Protein AF-A0A239K7Y0-F1 (afdb_monomer_lite)

Secondary structure (DSSP, 8-state):
----HHHHHHHHHHHHHHHHHHHHHHHHHHTT-SSHHHHHHHHHHHHHHHHHHHHHHHHHHHHHTT---------

Structure (mmCIF, N/CA/C/O backbone):
data_AF-A0A239K7Y0-F1
#
_entry.id   AF-A0A239K7Y0-F1
#
loop_
_atom_site.group_PDB
_atom_site.id
_atom_site.type_symbol
_atom_site.label_atom_id
_atom_site.label_alt_id
_atom_site.label_comp_id
_atom_site.label_asym_id
_atom_site.label_entity_id
_atom_site.label_seq_id
_atom_site.pdbx_PDB_ins_code
_atom_site.Cartn_x
_atom_site.Cartn_y
_atom_site.Cartn_z
_atom_site.occupancy
_atom_site.B_iso_or_equiv
_atom_site.auth_s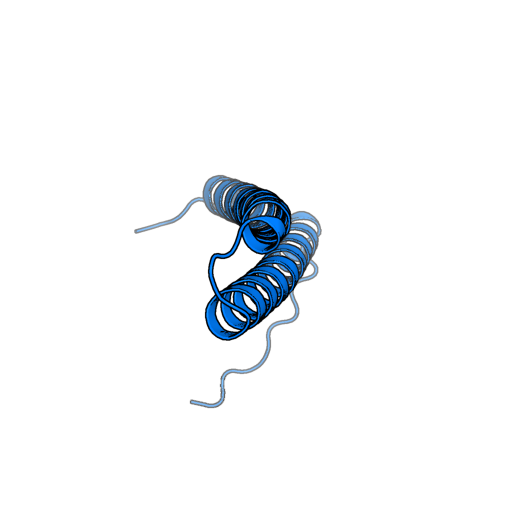eq_id
_atom_site.auth_comp_id
_atom_site.auth_asym_id
_atom_site.auth_atom_id
_atom_site.pdbx_PDB_model_num
ATOM 1 N N . MET A 1 1 ? 2.055 -11.665 23.197 1.00 46.94 1 MET A N 1
ATOM 2 C CA . MET A 1 1 ? 2.309 -10.213 23.143 1.00 46.94 1 MET A CA 1
ATOM 3 C C . MET A 1 1 ? 0.937 -9.561 23.093 1.00 46.94 1 MET A C 1
ATOM 5 O O . MET A 1 1 ? 0.235 -9.793 22.119 1.00 46.94 1 MET A O 1
ATOM 9 N N . ASN A 1 2 ? 0.492 -8.907 24.169 1.00 62.50 2 ASN A N 1
ATOM 10 C CA . ASN A 1 2 ? -0.785 -8.188 24.148 1.00 62.50 2 ASN A CA 1
ATOM 11 C C . ASN A 1 2 ? -0.552 -6.898 23.362 1.00 62.50 2 ASN A C 1
ATOM 13 O O . ASN A 1 2 ? 0.247 -6.070 23.785 1.00 62.50 2 ASN A O 1
ATOM 17 N N . ILE A 1 3 ? -1.160 -6.786 22.184 1.00 70.25 3 ILE A N 1
ATOM 18 C CA . ILE A 1 3 ? -1.159 -5.542 21.416 1.00 70.25 3 ILE A CA 1
ATOM 19 C C . ILE A 1 3 ? -2.326 -4.725 21.956 1.00 70.25 3 ILE A C 1
ATOM 21 O O . ILE A 1 3 ? -3.472 -5.172 21.874 1.00 70.25 3 ILE A O 1
ATOM 25 N N . GLU A 1 4 ? -2.040 -3.556 22.524 1.00 83.56 4 GLU A N 1
ATOM 26 C CA . GLU A 1 4 ? -3.092 -2.646 22.965 1.00 83.56 4 GLU A CA 1
ATOM 27 C C . GLU A 1 4 ? -3.935 -2.207 21.751 1.00 83.56 4 GLU A C 1
ATOM 29 O O . GLU A 1 4 ? -3.379 -1.933 20.681 1.00 83.56 4 GLU A O 1
ATOM 34 N N . PRO A 1 5 ? -5.273 -2.113 21.865 1.00 81.94 5 PRO A N 1
ATOM 35 C CA . PRO A 1 5 ? -6.134 -1.748 20.736 1.00 81.94 5 PRO A CA 1
ATOM 36 C C . PRO A 1 5 ? -5.742 -0.426 20.056 1.00 81.94 5 PRO A C 1
ATOM 38 O O . PRO A 1 5 ? -5.857 -0.292 18.838 1.00 81.94 5 PRO A O 1
ATOM 41 N N . SER A 1 6 ? -5.232 0.538 20.826 1.00 86.38 6 SER A N 1
ATOM 42 C CA . SER A 1 6 ? -4.712 1.815 20.325 1.00 86.38 6 SER A CA 1
ATOM 43 C C . SER A 1 6 ? -3.456 1.649 19.462 1.00 86.38 6 SER A C 1
ATOM 45 O O . SER A 1 6 ? -3.335 2.302 18.425 1.00 86.38 6 SER A O 1
ATOM 47 N N . ASP A 1 7 ? -2.548 0.749 19.841 1.00 91.06 7 ASP A N 1
ATOM 48 C CA . ASP A 1 7 ? -1.345 0.434 19.070 1.00 91.06 7 ASP A CA 1
ATOM 49 C C . ASP A 1 7 ? -1.671 -0.305 17.776 1.00 91.06 7 ASP A C 1
ATOM 51 O O . ASP A 1 7 ? -1.045 -0.051 16.743 1.00 91.06 7 ASP A O 1
ATOM 55 N N . LEU A 1 8 ? -2.688 -1.169 17.799 1.00 91.25 8 LEU A N 1
ATOM 56 C CA . LEU A 1 8 ? -3.173 -1.842 16.599 1.00 91.25 8 LEU A CA 1
ATOM 57 C C . LEU A 1 8 ? -3.786 -0.844 15.607 1.00 91.25 8 LEU A C 1
ATOM 59 O O . LEU A 1 8 ? -3.417 -0.845 14.435 1.00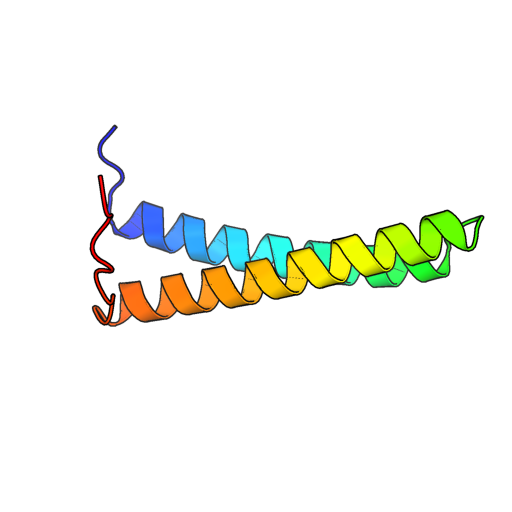 91.25 8 LEU A O 1
ATOM 63 N N . LEU A 1 9 ? -4.664 0.049 16.075 1.00 92.38 9 LEU A N 1
ATOM 64 C CA . LEU A 1 9 ? -5.260 1.102 15.244 1.00 92.38 9 LEU A CA 1
ATOM 65 C C . LEU A 1 9 ? -4.201 2.035 14.651 1.00 92.38 9 LEU A C 1
ATOM 67 O O . LEU A 1 9 ? -4.267 2.379 13.471 1.00 92.38 9 LEU A O 1
ATOM 71 N N . ARG A 1 10 ? -3.202 2.418 15.455 1.00 94.69 10 ARG A N 1
ATOM 72 C CA . ARG A 1 10 ? -2.060 3.211 14.992 1.00 94.69 10 ARG A CA 1
ATOM 73 C C . ARG A 1 10 ? -1.289 2.475 13.900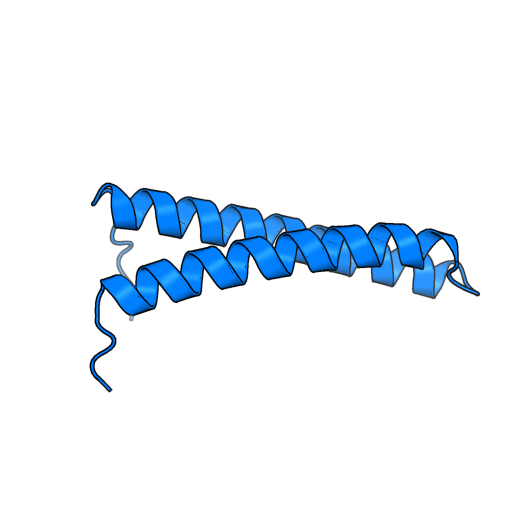 1.00 94.69 10 ARG A C 1
ATOM 75 O O . ARG A 1 10 ? -1.010 3.063 12.862 1.00 94.69 10 ARG A O 1
ATOM 82 N N . THR A 1 11 ? -0.990 1.196 14.113 1.00 95.75 11 THR A N 1
ATOM 83 C CA . THR A 1 11 ? -0.279 0.355 13.140 1.00 95.75 11 THR A CA 1
ATOM 84 C C . THR A 1 11 ? -1.044 0.243 11.825 1.00 95.75 11 THR A C 1
ATOM 86 O O . THR A 1 11 ? -0.456 0.466 10.773 1.00 95.75 11 THR A O 1
ATOM 89 N N . LEU A 1 12 ? -2.351 -0.036 11.877 1.00 94.94 12 LEU A N 1
ATOM 90 C CA . LEU A 1 12 ? -3.202 -0.139 10.688 1.00 94.94 12 LEU A CA 1
ATOM 91 C C . LEU A 1 12 ? -3.213 1.160 9.881 1.00 94.94 12 LEU A C 1
ATOM 93 O O . LEU A 1 12 ? -2.993 1.136 8.673 1.00 94.94 12 LEU A O 1
ATOM 97 N N . ARG A 1 13 ? -3.407 2.296 10.559 1.00 95.06 13 ARG A N 1
ATOM 98 C CA . ARG A 1 13 ? -3.419 3.610 9.912 1.00 95.06 13 ARG A CA 1
ATOM 99 C C . ARG A 1 13 ? -2.066 3.949 9.286 1.00 95.06 13 ARG A C 1
ATOM 101 O O . ARG A 1 13 ? -2.017 4.434 8.161 1.00 95.06 13 ARG A O 1
ATOM 108 N N . SER A 1 14 ? -0.967 3.693 9.998 1.00 97.56 14 SER A N 1
ATOM 109 C CA . SER A 1 14 ? 0.380 3.928 9.469 1.00 97.56 14 SER A CA 1
ATOM 110 C C . SER A 1 14 ? 0.705 3.016 8.286 1.00 97.56 14 SER A C 1
ATOM 112 O O . SER A 1 14 ? 1.280 3.491 7.315 1.00 97.56 14 SER A O 1
ATOM 114 N N . ALA A 1 15 ? 0.325 1.737 8.338 1.00 97.81 15 ALA A N 1
ATOM 115 C CA . ALA A 1 15 ? 0.534 0.800 7.237 1.00 97.81 15 ALA A CA 1
ATOM 116 C C . ALA A 1 15 ? -0.257 1.219 5.989 1.00 97.81 15 ALA A C 1
ATOM 118 O O . ALA A 1 15 ? 0.333 1.351 4.924 1.00 97.81 15 ALA A O 1
ATOM 119 N N . SER A 1 16 ? -1.544 1.553 6.150 1.00 97.81 16 SER A N 1
ATOM 120 C CA . SER A 1 16 ? -2.381 2.067 5.060 1.00 97.81 16 SER A CA 1
ATOM 121 C C . SER A 1 16 ? -1.754 3.276 4.363 1.00 97.81 16 SER A C 1
ATOM 123 O O . SER A 1 16 ? -1.681 3.318 3.140 1.00 97.81 16 SER A O 1
ATOM 125 N N . PHE A 1 17 ? -1.302 4.263 5.140 1.00 97.75 17 PHE A N 1
ATOM 126 C CA . PHE A 1 17 ? -0.682 5.471 4.597 1.00 97.75 17 PHE A CA 1
ATOM 127 C C . PHE A 1 17 ? 0.635 5.170 3.869 1.00 97.75 17 PHE A C 1
ATOM 129 O O . PHE A 1 17 ? 0.898 5.719 2.802 1.00 97.75 17 PHE A O 1
ATOM 136 N N . ASN A 1 18 ? 1.465 4.292 4.436 1.00 98.31 18 ASN A N 1
ATOM 137 C CA . ASN A 1 18 ? 2.745 3.934 3.834 1.00 98.31 18 ASN A CA 1
ATOM 138 C C . ASN A 1 18 ? 2.563 3.179 2.514 1.00 98.31 18 ASN A C 1
ATOM 140 O O . ASN A 1 18 ? 3.304 3.446 1.570 1.00 98.31 18 ASN A O 1
ATOM 144 N N . ASP A 1 19 ? 1.585 2.275 2.436 1.00 98.19 19 ASP A N 1
ATOM 145 C CA . ASP A 1 19 ? 1.289 1.532 1.210 1.00 98.19 19 ASP A CA 1
ATOM 146 C C . ASP A 1 19 ? 0.773 2.461 0.103 1.00 98.19 19 ASP A C 1
ATOM 148 O O . ASP A 1 19 ? 1.196 2.341 -1.046 1.00 98.19 19 ASP A O 1
ATOM 152 N N . GLU A 1 20 ? -0.072 3.439 0.446 1.00 98.44 20 GLU A N 1
ATOM 153 C CA . GLU A 1 20 ? -0.531 4.473 -0.489 1.00 98.44 20 GLU A CA 1
ATOM 154 C C . GLU A 1 20 ? 0.637 5.330 -1.000 1.00 98.44 20 GLU A C 1
ATOM 156 O O . GLU A 1 20 ? 0.836 5.443 -2.211 1.00 98.44 20 GLU A O 1
ATOM 161 N N . ALA A 1 21 ? 1.470 5.859 -0.098 1.00 98.38 21 ALA A N 1
ATOM 162 C CA . ALA A 1 21 ? 2.619 6.686 -0.467 1.00 98.38 21 ALA A CA 1
ATOM 163 C C . ALA A 1 21 ? 3.648 5.920 -1.320 1.00 98.38 21 ALA A C 1
ATOM 165 O O . ALA A 1 21 ? 4.217 6.463 -2.271 1.00 98.38 21 ALA A O 1
ATOM 166 N N . ALA A 1 22 ? 3.892 4.648 -1.004 1.00 98.38 22 ALA A N 1
ATOM 167 C CA . ALA A 1 22 ? 4.792 3.808 -1.782 1.00 98.38 22 ALA A CA 1
ATOM 168 C C . ALA A 1 22 ? 4.204 3.445 -3.154 1.00 98.38 22 ALA A C 1
ATOM 170 O O . ALA A 1 22 ? 4.948 3.437 -4.137 1.00 98.38 22 ALA A O 1
ATOM 171 N N . ALA A 1 23 ? 2.889 3.218 -3.257 1.00 98.50 23 ALA A N 1
ATOM 172 C CA . ALA A 1 23 ? 2.215 3.038 -4.541 1.00 98.50 23 ALA A CA 1
ATOM 173 C C . ALA A 1 23 ? 2.380 4.276 -5.438 1.00 98.50 23 ALA A C 1
ATOM 175 O O . ALA A 1 23 ? 2.761 4.143 -6.600 1.00 98.50 23 ALA A O 1
ATOM 176 N N . GLU A 1 24 ? 2.161 5.481 -4.904 1.00 98.31 24 GLU A N 1
ATOM 177 C CA . GLU A 1 24 ? 2.349 6.733 -5.650 1.00 98.31 24 GLU A CA 1
ATOM 178 C C . GLU A 1 24 ? 3.798 6.921 -6.113 1.00 98.31 24 GLU A C 1
ATOM 180 O O . GLU A 1 24 ? 4.045 7.228 -7.283 1.00 98.31 24 GLU A O 1
ATOM 185 N N . LEU A 1 25 ? 4.772 6.665 -5.233 1.00 98.25 25 LEU A N 1
ATOM 186 C CA . LEU A 1 25 ? 6.189 6.732 -5.589 1.00 98.25 25 LEU A CA 1
ATOM 187 C C . LEU A 1 25 ? 6.537 5.748 -6.713 1.00 98.25 25 LEU A C 1
ATOM 189 O O . LEU A 1 25 ? 7.257 6.102 -7.647 1.00 98.25 25 LEU A O 1
ATOM 193 N N . LEU A 1 26 ? 6.019 4.520 -6.650 1.00 98.25 26 LEU A N 1
ATOM 194 C CA . LEU A 1 26 ? 6.216 3.521 -7.696 1.00 98.25 26 LEU A CA 1
ATOM 195 C C . LEU A 1 26 ? 5.626 3.978 -9.033 1.00 98.25 26 LEU A C 1
ATOM 197 O O . LEU A 1 26 ? 6.282 3.810 -10.056 1.00 98.25 26 LEU A O 1
ATOM 201 N N . LEU A 1 27 ? 4.449 4.609 -9.052 1.00 97.50 27 LEU A N 1
ATOM 202 C CA . LEU A 1 27 ? 3.871 5.151 -10.289 1.00 97.50 27 LEU A CA 1
ATOM 203 C C . LEU A 1 27 ? 4.764 6.224 -10.926 1.00 97.50 27 LEU A C 1
ATOM 205 O O . LEU A 1 27 ? 4.937 6.231 -12.147 1.00 97.50 27 LEU A O 1
ATOM 209 N N . GLU A 1 28 ? 5.360 7.100 -10.118 1.00 97.06 28 GLU A N 1
ATOM 210 C CA . GLU A 1 28 ? 6.296 8.120 -10.600 1.00 97.06 28 GLU A CA 1
ATOM 211 C C . GLU A 1 28 ? 7.599 7.493 -11.123 1.00 97.06 28 GLU A C 1
ATOM 213 O O . GLU A 1 28 ? 8.055 7.824 -12.220 1.00 97.06 28 GLU A O 1
ATOM 218 N N . LEU A 1 29 ? 8.159 6.516 -10.402 1.00 95.06 29 LEU A N 1
ATOM 219 C CA . LEU A 1 29 ? 9.358 5.786 -10.830 1.00 95.06 29 LEU A CA 1
ATOM 220 C C . LEU A 1 29 ? 9.113 4.910 -12.067 1.00 95.06 29 LEU A C 1
ATOM 222 O O . LEU A 1 29 ? 10.006 4.759 -12.899 1.00 95.06 29 LEU A O 1
ATOM 226 N N . GLY A 1 30 ? 7.905 4.368 -12.232 1.00 96.44 30 GLY A N 1
ATOM 227 C CA . GLY A 1 30 ? 7.515 3.553 -13.382 1.00 96.44 30 GLY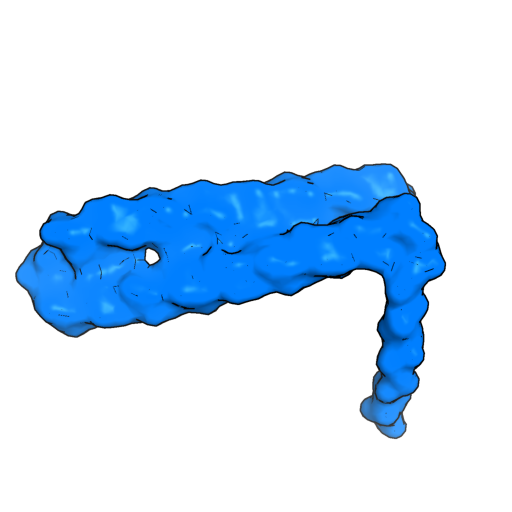 A CA 1
ATOM 228 C C . GLY A 1 30 ? 7.613 4.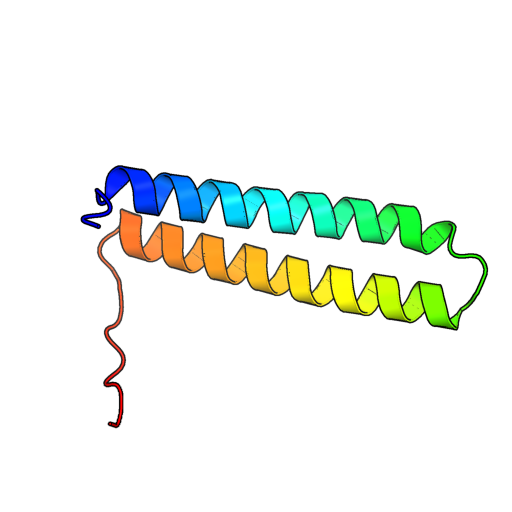307 -14.708 1.00 96.44 30 GLY A C 1
ATOM 229 O O . GLY A 1 30 ? 7.915 3.702 -15.735 1.00 96.44 30 GLY A O 1
ATOM 230 N N . ARG A 1 31 ? 7.465 5.640 -14.689 1.00 94.62 31 ARG A N 1
ATOM 231 C CA . ARG A 1 31 ? 7.675 6.506 -15.866 1.00 94.62 31 ARG A CA 1
ATOM 232 C C . ARG A 1 31 ? 9.136 6.562 -16.313 1.00 94.62 31 ARG A C 1
ATOM 234 O O . ARG A 1 31 ? 9.406 6.892 -17.464 1.00 94.62 31 ARG A O 1
ATOM 241 N N . LEU A 1 32 ? 10.063 6.254 -15.409 1.00 97.12 32 LEU A N 1
ATOM 242 C CA . LEU A 1 32 ? 11.507 6.248 -15.639 1.00 97.12 32 LEU A CA 1
ATOM 243 C C . LEU A 1 32 ? 12.057 4.830 -15.854 1.00 97.12 32 LEU A C 1
ATOM 245 O O . LEU A 1 32 ? 13.273 4.643 -15.910 1.00 97.12 32 LEU A O 1
ATOM 249 N N . ALA A 1 33 ? 11.188 3.819 -15.946 1.00 96.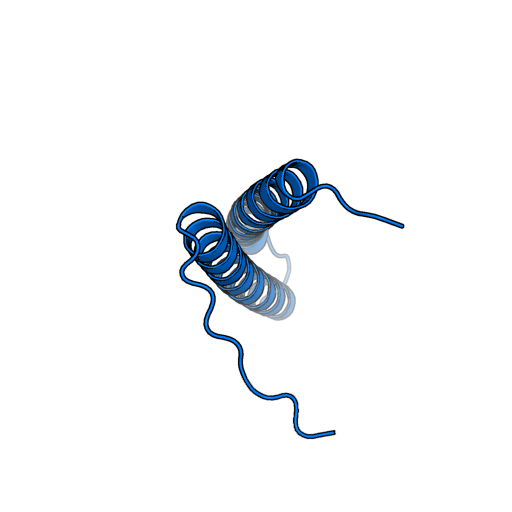69 33 ALA A N 1
ATOM 250 C CA . ALA A 1 33 ? 11.619 2.437 -16.069 1.00 96.69 33 ALA A CA 1
ATOM 251 C C . ALA A 1 33 ? 12.411 2.212 -17.379 1.00 96.69 33 ALA A C 1
ATOM 253 O O . ALA A 1 33 ? 11.943 2.579 -18.458 1.00 96.69 33 ALA A O 1
ATOM 254 N N . PRO A 1 34 ? 13.592 1.562 -17.323 1.00 96.62 34 PRO A N 1
ATOM 255 C CA . PRO A 1 34 ? 14.454 1.347 -18.489 1.00 96.62 34 PRO A CA 1
ATOM 256 C C . PRO A 1 34 ? 13.886 0.345 -19.504 1.00 96.62 34 PRO A C 1
ATOM 258 O O . PRO A 1 34 ? 14.386 0.252 -20.624 1.00 96.62 34 PRO A O 1
ATOM 261 N N . THR A 1 35 ? 12.876 -0.439 -19.120 1.00 98.06 35 THR A N 1
ATOM 262 C CA . THR A 1 35 ? 12.231 -1.436 -19.977 1.00 98.06 35 THR A CA 1
ATOM 263 C C . THR A 1 35 ? 10.725 -1.450 -19.743 1.00 98.06 35 THR A C 1
ATOM 265 O O . THR A 1 35 ? 10.251 -1.175 -18.640 1.00 98.06 35 THR A O 1
ATOM 268 N N . ALA A 1 36 ? 9.969 -1.826 -20.778 1.00 97.38 36 ALA A N 1
ATOM 269 C CA . ALA A 1 36 ? 8.521 -1.988 -20.674 1.00 97.38 36 ALA A CA 1
ATOM 270 C C . ALA A 1 36 ? 8.134 -3.072 -19.653 1.00 97.38 36 ALA A C 1
ATOM 272 O O . ALA A 1 36 ? 7.197 -2.873 -18.890 1.00 97.38 36 ALA A O 1
ATOM 273 N N . ASP A 1 37 ? 8.877 -4.183 -19.595 1.00 98.25 37 ASP A N 1
ATOM 274 C CA . ASP A 1 37 ? 8.654 -5.253 -18.610 1.00 98.25 37 ASP A CA 1
ATOM 275 C C . ASP A 1 37 ? 8.729 -4.727 -17.170 1.00 98.25 37 ASP A C 1
ATOM 277 O O . ASP A 1 37 ? 7.808 -4.922 -16.377 1.00 98.25 37 ASP A O 1
ATOM 281 N N . LEU A 1 38 ? 9.789 -3.979 -16.847 1.00 97.50 38 LEU A N 1
ATOM 282 C CA . LEU A 1 38 ? 9.939 -3.393 -15.521 1.00 97.50 38 LEU A CA 1
ATOM 283 C C . LEU A 1 38 ? 8.859 -2.337 -15.247 1.00 97.50 38 LEU A C 1
ATOM 285 O O . LEU A 1 38 ? 8.340 -2.292 -14.136 1.00 97.50 38 LEU A O 1
ATOM 289 N N . ALA A 1 39 ? 8.472 -1.543 -16.250 1.00 97.75 39 ALA A N 1
ATOM 290 C CA . ALA A 1 39 ? 7.373 -0.587 -16.122 1.00 97.75 39 ALA A CA 1
ATOM 291 C C . ALA A 1 39 ? 6.054 -1.291 -15.754 1.00 97.75 39 ALA A C 1
ATOM 293 O O . ALA A 1 39 ? 5.394 -0.893 -14.797 1.00 97.75 39 ALA A O 1
ATOM 294 N N . TYR A 1 40 ? 5.698 -2.376 -16.452 1.00 97.81 40 TYR A N 1
ATOM 295 C CA . TYR A 1 40 ? 4.490 -3.150 -16.157 1.00 97.81 40 TYR A CA 1
ATOM 296 C C . TYR A 1 40 ? 4.532 -3.790 -14.772 1.00 97.81 40 TYR A C 1
ATOM 298 O O . TYR A 1 40 ? 3.538 -3.742 -14.053 1.00 97.81 40 TYR A O 1
ATOM 306 N N . ARG A 1 41 ? 5.683 -4.329 -14.361 1.00 98.06 41 ARG A N 1
ATOM 307 C CA . ARG A 1 41 ? 5.851 -4.883 -13.011 1.00 98.06 41 ARG A CA 1
ATOM 308 C C . ARG A 1 41 ? 5.697 -3.820 -11.926 1.00 98.06 41 ARG A C 1
ATOM 310 O O . ARG A 1 41 ? 5.087 -4.087 -10.900 1.00 98.06 41 ARG A O 1
ATOM 317 N N . ILE A 1 42 ? 6.232 -2.620 -12.145 1.00 98.12 42 ILE A N 1
ATOM 318 C CA . ILE A 1 42 ? 6.069 -1.497 -11.215 1.00 98.12 42 ILE A CA 1
ATOM 319 C C . ILE A 1 42 ? 4.593 -1.090 -11.110 1.00 98.12 42 ILE A C 1
ATOM 321 O O . ILE A 1 42 ? 4.098 -0.903 -10.001 1.00 98.12 42 ILE A O 1
ATOM 325 N N . LEU A 1 43 ? 3.885 -0.992 -12.241 1.00 97.75 43 LEU A N 1
ATOM 326 C CA . LEU A 1 43 ? 2.452 -0.677 -12.267 1.00 97.75 43 LEU A CA 1
ATOM 327 C C . LEU A 1 43 ? 1.617 -1.728 -11.523 1.00 97.75 43 LEU A C 1
ATOM 329 O O . LEU A 1 43 ? 0.716 -1.366 -10.768 1.00 97.75 43 LEU A O 1
ATOM 333 N N . ASP A 1 44 ? 1.932 -3.011 -11.708 1.00 98.25 44 ASP A N 1
ATOM 334 C CA . ASP A 1 44 ? 1.273 -4.126 -11.023 1.00 98.25 44 ASP A CA 1
ATOM 335 C C . ASP A 1 44 ? 1.452 -4.039 -9.499 1.00 98.25 44 ASP A C 1
ATOM 337 O O . ASP A 1 44 ? 0.473 -4.021 -8.749 1.00 98.25 44 ASP A O 1
ATOM 341 N N . VAL A 1 45 ? 2.694 -3.856 -9.033 1.00 98.38 45 VAL A N 1
ATOM 342 C CA . VAL A 1 45 ? 2.995 -3.696 -7.600 1.00 98.38 45 VAL A CA 1
ATOM 343 C C . VAL A 1 45 ? 2.294 -2.466 -7.021 1.00 98.38 45 VAL A C 1
ATOM 345 O O . VAL A 1 45 ? 1.659 -2.567 -5.973 1.00 98.38 45 VAL A O 1
ATOM 348 N N . ALA A 1 46 ? 2.345 -1.319 -7.704 1.00 98.44 46 ALA A N 1
ATOM 349 C CA . ALA A 1 46 ? 1.669 -0.103 -7.253 1.00 98.44 46 ALA A CA 1
ATOM 350 C C . ALA A 1 46 ? 0.146 -0.296 -7.134 1.00 98.44 46 ALA A C 1
ATOM 352 O O . ALA A 1 46 ? -0.471 0.171 -6.175 1.00 98.44 46 ALA A O 1
ATOM 353 N N . SER A 1 47 ? -0.465 -1.021 -8.078 1.00 98.12 47 SER A N 1
ATOM 354 C CA . SER A 1 47 ? -1.893 -1.350 -8.032 1.00 98.12 47 SER A CA 1
ATOM 355 C C . SER A 1 47 ? -2.234 -2.209 -6.813 1.00 98.12 47 SER A C 1
ATOM 357 O O . SER A 1 47 ? -3.184 -1.898 -6.092 1.00 98.12 47 SER A O 1
ATOM 359 N N . HIS A 1 48 ? -1.446 -3.254 -6.549 1.00 98.25 48 HIS A N 1
ATOM 360 C CA . HIS A 1 48 ? -1.625 -4.107 -5.375 1.00 98.25 48 HIS A CA 1
ATOM 361 C C . HIS A 1 48 ? -1.485 -3.324 -4.065 1.00 98.25 48 HIS A C 1
ATOM 363 O O . HIS A 1 48 ? -2.378 -3.392 -3.223 1.00 98.25 48 HIS A O 1
ATOM 369 N N . MET A 1 49 ? -0.452 -2.489 -3.936 1.00 98.25 49 MET A N 1
ATOM 370 C CA . MET A 1 49 ? -0.249 -1.654 -2.748 1.00 98.25 49 MET A CA 1
ATOM 371 C C . MET A 1 49 ? -1.392 -0.650 -2.533 1.00 98.25 49 MET A C 1
ATOM 373 O O . MET A 1 49 ? -1.857 -0.474 -1.411 1.00 98.25 49 MET A O 1
ATOM 377 N N . SER A 1 50 ? -1.929 -0.043 -3.598 1.00 98.31 50 SER A N 1
ATOM 378 C CA . SER A 1 50 ? -3.108 0.832 -3.484 1.00 98.31 50 SER A CA 1
ATOM 379 C C . SER A 1 50 ? -4.355 0.074 -3.007 1.00 98.31 50 SER A C 1
ATOM 381 O O . SER A 1 50 ? -5.172 0.613 -2.252 1.00 98.31 50 SER A O 1
ATOM 383 N N . CYS A 1 51 ? -4.537 -1.174 -3.450 1.00 98.19 51 CYS A N 1
ATOM 384 C CA . CYS A 1 51 ? -5.613 -2.037 -2.970 1.00 98.19 51 CYS A CA 1
ATOM 385 C C . CYS A 1 51 ? -5.440 -2.388 -1.487 1.00 98.19 51 CYS A C 1
ATOM 387 O O . CYS A 1 51 ? -6.414 -2.290 -0.735 1.00 98.19 51 CYS A O 1
ATOM 389 N N . ASP A 1 52 ? -4.223 -2.735 -1.073 1.00 98.00 52 ASP A N 1
ATOM 390 C CA . ASP A 1 52 ? -3.895 -3.088 0.308 1.00 98.00 52 ASP A CA 1
ATOM 391 C C . ASP A 1 52 ? -4.068 -1.889 1.247 1.00 98.00 52 ASP A C 1
ATOM 393 O O . ASP A 1 52 ? -4.749 -2.013 2.267 1.00 98.00 52 ASP A O 1
ATOM 397 N N . ALA A 1 53 ? -3.611 -0.698 0.846 1.00 98.25 53 ALA A N 1
ATOM 398 C CA . ALA A 1 53 ? -3.858 0.552 1.562 1.00 98.25 53 ALA A CA 1
ATOM 399 C C . ALA A 1 53 ? -5.359 0.768 1.820 1.00 98.25 53 ALA A C 1
ATOM 401 O O . ALA A 1 53 ? -5.802 0.925 2.957 1.00 98.25 53 ALA A O 1
ATOM 402 N N . LYS A 1 54 ? -6.192 0.673 0.775 1.00 97.75 54 LYS A N 1
ATOM 403 C CA . LYS A 1 54 ? -7.655 0.818 0.906 1.00 97.75 54 LYS A CA 1
ATOM 404 C C . LYS A 1 54 ? -8.274 -0.253 1.802 1.00 97.75 54 LYS A C 1
ATOM 406 O O . LYS A 1 54 ? -9.256 0.024 2.492 1.00 97.75 54 LYS A O 1
ATOM 411 N N . ALA A 1 55 ? -7.761 -1.481 1.768 1.00 96.44 55 ALA A N 1
ATOM 412 C CA . ALA A 1 55 ? -8.233 -2.553 2.634 1.00 96.44 55 ALA A CA 1
ATOM 413 C C . ALA A 1 55 ? -7.884 -2.273 4.103 1.00 96.44 55 ALA A C 1
ATOM 415 O O . ALA A 1 55 ? -8.758 -2.381 4.964 1.00 96.44 55 ALA A O 1
ATOM 416 N N . LEU A 1 56 ? -6.650 -1.849 4.381 1.00 96.38 56 LEU A N 1
ATOM 417 C CA . LEU A 1 56 ? -6.189 -1.481 5.718 1.00 96.38 56 LEU A CA 1
ATOM 418 C C . LEU A 1 56 ? -6.959 -0.283 6.280 1.00 96.38 56 LEU A C 1
ATOM 420 O O . LEU A 1 56 ? -7.394 -0.346 7.429 1.00 96.38 56 LEU A O 1
ATOM 424 N N . GLU A 1 57 ? -7.216 0.752 5.479 1.00 95.88 57 GLU A N 1
ATOM 425 C CA . GLU A 1 57 ? -8.036 1.899 5.891 1.00 95.88 57 GLU A CA 1
ATOM 426 C C . GLU A 1 57 ? -9.469 1.472 6.237 1.00 95.88 57 GLU A C 1
ATOM 428 O O . GLU A 1 57 ? -10.019 1.880 7.259 1.00 95.88 57 GLU A O 1
ATOM 433 N N . ARG A 1 58 ? -10.079 0.584 5.441 1.00 94.62 58 ARG A N 1
ATOM 434 C CA . ARG A 1 58 ? -11.417 0.044 5.747 1.00 94.62 58 ARG A CA 1
ATOM 435 C C . ARG A 1 58 ? -11.429 -0.759 7.044 1.00 94.62 58 ARG A C 1
ATOM 437 O O . ARG A 1 58 ? -12.379 -0.645 7.816 1.00 94.62 58 ARG A O 1
ATOM 444 N N . ILE A 1 59 ? -10.390 -1.556 7.296 1.00 93.44 59 ILE A N 1
ATOM 445 C CA . ILE A 1 59 ? -10.241 -2.295 8.556 1.00 93.44 59 ILE A CA 1
ATOM 446 C C . ILE A 1 59 ? -10.073 -1.310 9.716 1.00 93.44 59 ILE A C 1
ATOM 448 O O . ILE A 1 59 ? -10.765 -1.446 10.722 1.00 93.44 59 ILE A O 1
ATOM 452 N N . TYR A 1 60 ? -9.219 -0.294 9.570 1.00 93.62 60 TYR A N 1
ATOM 453 C CA . TYR A 1 60 ? -9.035 0.764 10.562 1.00 93.62 60 TYR A CA 1
ATOM 454 C C . TYR A 1 60 ? -10.363 1.449 10.904 1.00 93.62 60 TYR A C 1
ATOM 456 O O . TYR A 1 60 ? -10.715 1.535 12.081 1.00 93.62 60 TYR A O 1
ATOM 464 N N . GLN A 1 61 ? -11.133 1.863 9.894 1.00 93.00 61 GLN A N 1
ATOM 465 C CA . GLN A 1 61 ? -12.442 2.491 10.076 1.00 93.00 61 GLN A CA 1
ATOM 466 C C . GLN A 1 61 ? -13.414 1.556 10.799 1.00 93.00 61 GLN A C 1
ATOM 468 O O . GLN A 1 61 ? -13.999 1.956 11.802 1.00 93.00 61 GLN A O 1
ATOM 473 N N . ALA A 1 62 ? -13.528 0.299 10.360 1.00 91.81 62 ALA A N 1
ATOM 474 C CA . ALA A 1 62 ? -14.398 -0.688 10.996 1.00 91.81 62 ALA A CA 1
ATOM 475 C C . ALA A 1 62 ? -13.999 -0.976 12.452 1.00 91.81 62 ALA A C 1
ATOM 477 O O . ALA A 1 62 ? -14.862 -1.183 13.303 1.00 91.81 62 ALA A O 1
ATOM 478 N N . MET A 1 63 ? -12.704 -0.977 12.771 1.00 89.88 63 MET A N 1
ATOM 479 C CA . MET A 1 63 ? -12.227 -1.133 14.145 1.00 89.88 63 MET A CA 1
ATOM 480 C C . MET A 1 63 ? -12.514 0.103 14.996 1.00 89.88 63 MET A C 1
ATOM 482 O O . MET A 1 63 ? -12.994 -0.032 16.121 1.00 89.88 63 MET A O 1
ATOM 486 N N . ALA A 1 64 ? -12.262 1.298 14.459 1.00 89.12 64 ALA A N 1
ATOM 487 C CA . ALA A 1 64 ? -12.507 2.563 15.144 1.00 89.12 64 ALA A CA 1
ATOM 488 C C . ALA A 1 64 ? -14.001 2.786 15.445 1.00 89.12 64 ALA A C 1
ATOM 490 O O . ALA A 1 64 ? -14.332 3.380 16.468 1.00 89.12 64 ALA A O 1
ATOM 491 N N . THR A 1 65 ? -14.898 2.278 14.592 1.00 91.31 65 THR A N 1
ATOM 492 C CA . THR A 1 65 ? -16.359 2.355 14.768 1.00 91.31 65 THR A CA 1
ATOM 493 C C . THR A 1 65 ? -16.983 1.107 15.400 1.00 91.31 65 THR A C 1
ATOM 495 O O . THR A 1 65 ? -18.200 1.067 15.567 1.00 91.31 65 THR A O 1
ATOM 498 N N . GLN A 1 66 ? -16.185 0.096 15.768 1.00 86.06 66 GLN A N 1
ATOM 499 C CA . GLN A 1 66 ? -16.650 -1.189 16.320 1.00 86.06 66 GLN A CA 1
ATOM 500 C C . GLN A 1 66 ? -17.617 -1.968 15.398 1.00 86.06 66 GLN A C 1
ATOM 502 O O . GLN A 1 66 ? -18.498 -2.687 15.862 1.00 86.06 66 GLN A O 1
ATOM 507 N N . GLN A 1 67 ? -17.438 -1.861 14.080 1.00 86.56 67 GLN A N 1
ATOM 508 C CA . GLN A 1 67 ? -18.263 -2.493 13.040 1.00 86.56 67 GLN A CA 1
ATOM 509 C C . GLN A 1 67 ? -17.590 -3.709 12.375 1.00 86.56 67 GLN A C 1
ATOM 511 O O . GLN A 1 67 ? -17.891 -4.049 11.230 1.00 86.56 67 GLN A O 1
ATOM 516 N N . LEU A 1 68 ? -16.661 -4.379 13.064 1.00 80.31 68 LEU A N 1
ATOM 517 C CA . LEU A 1 68 ? -16.004 -5.572 12.527 1.00 80.31 68 LEU A CA 1
ATOM 518 C C . LEU A 1 68 ? -17.002 -6.722 12.329 1.00 80.31 68 LEU A C 1
ATOM 520 O O . LEU A 1 68 ? -17.602 -7.219 13.282 1.00 80.31 68 LEU A O 1
ATOM 524 N N . VAL A 1 69 ? -17.117 -7.205 11.091 1.00 74.44 69 VAL A N 1
ATOM 525 C CA . VAL A 1 69 ? -17.822 -8.455 10.791 1.00 74.44 69 VAL A CA 1
ATOM 526 C C . VAL A 1 69 ? -16.878 -9.620 11.077 1.00 74.44 69 VAL A C 1
ATOM 528 O O . VAL A 1 69 ? -15.866 -9.797 10.400 1.00 74.44 69 VAL A O 1
ATOM 531 N N . LEU A 1 70 ? -17.212 -10.433 12.078 1.00 67.50 70 LEU A N 1
ATOM 532 C CA . LEU A 1 70 ? -16.504 -11.681 12.344 1.00 67.50 70 LEU A CA 1
ATOM 533 C C . LEU A 1 70 ? -16.886 -12.708 11.274 1.00 67.50 70 LEU A C 1
ATOM 535 O O . LEU A 1 70 ? -18.006 -13.218 11.260 1.00 67.50 70 LEU A O 1
ATOM 539 N N . VAL A 1 71 ? -15.953 -13.022 10.378 1.00 70.19 71 VAL A N 1
ATOM 540 C CA . VAL A 1 71 ? -16.123 -14.129 9.433 1.00 70.19 71 VAL A CA 1
ATOM 541 C C . VAL A 1 71 ? -15.742 -15.433 10.145 1.00 70.19 71 VAL A C 1
ATOM 543 O O . VAL A 1 71 ? -14.628 -15.522 10.672 1.00 70.19 71 VAL A O 1
ATOM 546 N N . PRO A 1 72 ? -16.616 -16.458 10.176 1.00 62.84 72 PRO A N 1
ATOM 547 C CA . PRO A 1 72 ? -16.268 -17.753 10.744 1.00 62.84 72 PRO A CA 1
ATOM 548 C C . PRO A 1 72 ? -15.072 -18.345 9.998 1.00 62.84 72 PRO A C 1
ATOM 550 O O . PRO A 1 72 ? -15.138 -18.603 8.795 1.00 62.84 72 PRO A O 1
ATOM 553 N N . THR A 1 73 ? -13.977 -18.589 10.711 1.00 68.06 73 THR A N 1
ATOM 554 C CA . THR A 1 73 ? -12.868 -19.378 10.177 1.00 68.06 73 THR A CA 1
ATOM 555 C C . THR A 1 73 ? -13.321 -20.833 10.148 1.00 68.06 73 THR A C 1
ATOM 557 O O . THR A 1 73 ? -13.508 -21.450 11.196 1.00 68.06 73 THR A O 1
ATOM 560 N N . ARG A 1 74 ? -13.537 -21.391 8.949 1.00 58.97 74 ARG A N 1
ATOM 561 C CA . ARG A 1 74 ? -13.638 -22.848 8.794 1.00 58.97 74 ARG A CA 1
ATOM 562 C C . ARG A 1 74 ? -12.259 -23.416 9.131 1.00 58.97 74 ARG A C 1
ATOM 564 O O . ARG A 1 74 ? -11.337 -23.275 8.332 1.00 58.97 74 ARG A O 1
ATOM 571 N N . ARG A 1 75 ? -12.112 -23.930 10.352 1.00 53.00 75 ARG A N 1
ATOM 572 C CA . ARG A 1 75 ? -11.007 -24.817 10.719 1.00 53.00 75 ARG A CA 1
ATOM 573 C C . ARG A 1 75 ? -11.286 -26.214 10.194 1.00 53.00 75 ARG A C 1
ATOM 575 O O . ARG A 1 75 ? -12.476 -26.601 10.211 1.00 53.00 75 ARG A O 1
#

Foldseek 3Di:
DDQDLVNVLVVLLVLLVVLQVQLVVLQVVLVVDPDPVVSVVSPVSSVVSNVSSVVSVVVSVCSVVVNDDDDDDPD

Radius of gyration: 16.17 Å; chains: 1; bounding box: 33×33×45 Å

Sequence (75 aa):
MNIEPSDLLRTLRSASFNDEAAAELLLELGRLAPTADLAYRILDVASHMSCDAKALERIYQAMATQQLVLVPTRR

Organism: NCBI:txid366289

pLDDT: mean 91.04, std 11.91, range [46.94, 98.5]